Protein AF-M5BIQ8-F1 (afdb_monomer)

Nearest PDB structures (foldseek):
  4k1c-assembly2_B  TM=9.456E-01  e=4.431E-08  Saccharomyces cerevisiae S288C

Organism: Thanatephorus cucumeris (strain AG1-IB / isolate 7/3/14) (NCBI:txid1108050)

InterPro domains:
  IPR004713 Calcium/proton exchanger [PTHR31503] (14-167)
  IPR004837 Sodium/calcium exchanger membrane region [PF01699] (65-158)
  IPR044880 NCX, central ion-binding domain superfamily [G3DSA:1.20.1420.30] (12-167)

Structure (mmCIF, N/CA/C/O backbone):
data_AF-M5BIQ8-F1
#
_entry.id   AF-M5BIQ8-F1
#
loop_
_atom_site.group_PDB
_atom_site.id
_atom_site.type_symbol
_atom_site.label_atom_id
_atom_site.label_alt_id
_atom_site.label_comp_id
_atom_site.label_asym_id
_atom_site.label_entity_id
_atom_site.label_seq_id
_atom_site.pdbx_PDB_ins_code
_atom_site.Cartn_x
_atom_site.Cartn_y
_atom_site.Cartn_z
_atom_site.occupancy
_atom_site.B_iso_or_equiv
_atom_site.auth_seq_id
_atom_site.auth_comp_id
_atom_site.auth_asym_id
_atom_site.auth_atom_id
_atom_site.pdbx_PDB_model_num
ATOM 1 N N . MET A 1 1 ? -43.742 -0.410 20.561 1.00 42.50 1 MET A N 1
ATOM 2 C CA . MET A 1 1 ? -44.157 -1.643 19.863 1.00 42.50 1 MET A CA 1
ATOM 3 C C . MET A 1 1 ? -42.895 -2.160 19.222 1.00 42.50 1 MET A C 1
ATOM 5 O O . MET A 1 1 ? -42.507 -1.718 18.151 1.00 42.50 1 MET A O 1
ATOM 9 N N . ASP A 1 2 ? -42.178 -2.912 20.043 1.00 48.41 2 ASP A N 1
ATOM 10 C CA . ASP A 1 2 ? -40.800 -3.338 19.874 1.00 48.41 2 ASP A CA 1
ATOM 11 C C . ASP A 1 2 ? -40.681 -4.423 18.812 1.00 48.41 2 ASP A C 1
ATOM 13 O O . ASP A 1 2 ? -41.383 -5.430 18.887 1.00 48.41 2 ASP A O 1
ATOM 17 N N . THR A 1 3 ? -39.739 -4.255 17.885 1.00 50.28 3 THR A N 1
ATOM 18 C CA . THR A 1 3 ? -39.056 -5.379 17.233 1.00 50.28 3 THR A CA 1
ATOM 19 C C . THR A 1 3 ? -37.590 -5.023 16.976 1.00 50.28 3 THR A C 1
ATOM 21 O O . THR A 1 3 ? -37.107 -5.153 15.855 1.00 50.28 3 THR A O 1
ATOM 24 N N . ASP A 1 4 ? -36.865 -4.586 18.008 1.00 52.00 4 ASP A N 1
ATOM 25 C CA . ASP A 1 4 ? -35.408 -4.752 18.023 1.00 52.00 4 ASP A CA 1
ATOM 26 C C . ASP A 1 4 ? -35.126 -6.219 18.353 1.00 52.00 4 ASP A C 1
ATOM 28 O O . ASP A 1 4 ? -34.996 -6.630 19.506 1.00 52.00 4 ASP A O 1
ATOM 32 N N . ALA A 1 5 ? -35.124 -7.052 17.311 1.00 52.88 5 ALA A N 1
ATOM 33 C CA . ALA A 1 5 ? -34.609 -8.403 17.423 1.00 52.88 5 ALA A CA 1
ATOM 34 C C . ALA A 1 5 ? -33.086 -8.300 17.636 1.00 52.88 5 ALA A C 1
ATOM 36 O O . ALA A 1 5 ? -32.397 -7.799 16.741 1.00 52.88 5 ALA A O 1
ATOM 37 N N . PRO A 1 6 ? -32.526 -8.822 18.743 1.00 49.88 6 PRO A N 1
ATOM 38 C CA . PRO A 1 6 ? -31.104 -8.677 19.078 1.00 49.88 6 PRO A CA 1
ATOM 39 C C . PRO A 1 6 ? -30.136 -9.325 18.066 1.00 49.88 6 PRO A C 1
ATOM 41 O O . PRO A 1 6 ? -28.931 -9.212 18.220 1.00 49.88 6 PRO A O 1
ATOM 44 N N . GLY A 1 7 ? -30.641 -9.970 17.006 1.00 55.81 7 GLY A N 1
ATOM 45 C CA . GLY A 1 7 ? -29.847 -10.604 15.949 1.00 55.81 7 GLY A CA 1
ATOM 46 C C . GLY A 1 7 ? -29.844 -9.894 14.588 1.00 55.81 7 GLY A C 1
ATOM 47 O O . GLY A 1 7 ? -29.263 -10.435 13.652 1.00 55.81 7 GLY A O 1
ATOM 48 N N . GLY A 1 8 ? -30.504 -8.741 14.420 1.00 59.28 8 GLY A N 1
ATOM 49 C CA . GLY A 1 8 ? -30.545 -8.031 13.128 1.00 59.28 8 GLY A CA 1
ATOM 50 C C . GLY A 1 8 ? -29.209 -7.373 12.762 1.00 59.28 8 GLY A C 1
ATOM 51 O O . GLY A 1 8 ? -28.651 -7.631 11.694 1.00 59.28 8 GLY A O 1
ATOM 52 N N . ASN A 1 9 ? -28.663 -6.586 13.691 1.00 64.25 9 ASN A N 1
ATOM 53 C CA . ASN A 1 9 ? -27.401 -5.866 13.504 1.00 64.25 9 ASN A CA 1
ATOM 54 C C . ASN A 1 9 ? -26.192 -6.817 13.461 1.00 64.25 9 ASN A C 1
ATOM 56 O O . ASN A 1 9 ? -25.315 -6.676 12.612 1.00 64.25 9 ASN A O 1
ATOM 60 N N . GLU A 1 10 ? -26.185 -7.848 14.311 1.00 66.94 10 GLU A N 1
ATOM 61 C CA . GLU A 1 10 ? -25.105 -8.842 14.362 1.00 66.94 10 GLU A CA 1
ATOM 62 C C . GLU A 1 10 ? -25.040 -9.708 13.096 1.00 66.94 10 GLU A C 1
ATOM 64 O O . GLU A 1 10 ? -23.955 -10.018 12.606 1.00 66.94 10 GLU A O 1
ATOM 69 N N . ARG A 1 11 ? -26.189 -10.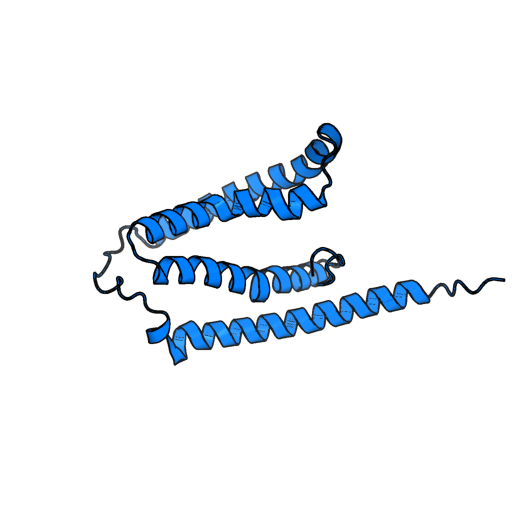087 12.515 1.00 67.62 11 ARG A N 1
ATOM 70 C CA . ARG A 1 11 ? -26.219 -10.833 11.244 1.00 67.62 11 ARG A CA 1
ATOM 71 C C . ARG A 1 11 ? -25.741 -9.988 10.068 1.00 67.62 11 ARG A C 1
ATOM 73 O O . ARG A 1 11 ? -25.049 -10.522 9.206 1.00 67.62 11 ARG A O 1
ATOM 80 N N . SER A 1 12 ? -26.081 -8.699 10.047 1.00 78.38 12 SER A N 1
ATOM 81 C CA . SER A 1 12 ? -25.619 -7.765 9.013 1.00 78.38 12 SER A CA 1
ATOM 82 C C . SER A 1 12 ? -24.100 -7.568 9.077 1.00 78.38 12 SER A C 1
ATOM 84 O O . SER A 1 12 ? -23.412 -7.748 8.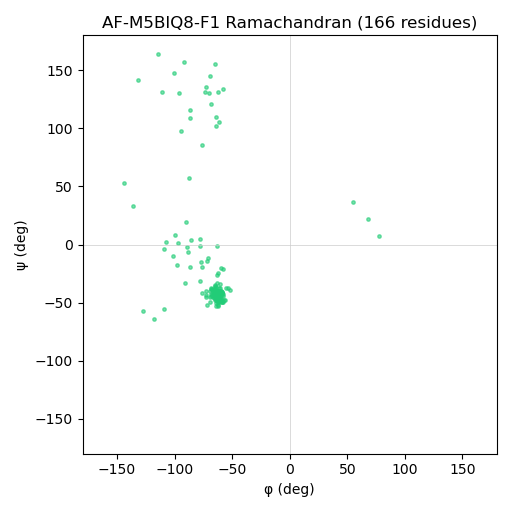074 1.00 78.38 12 SER A O 1
ATOM 86 N N . HIS A 1 13 ? -23.555 -7.327 10.276 1.00 80.06 13 HIS A N 1
ATOM 87 C CA . HIS A 1 13 ? -22.111 -7.176 10.504 1.00 80.06 13 HIS A CA 1
ATOM 88 C C . HIS A 1 13 ? -21.322 -8.440 10.136 1.00 80.06 13 HIS A C 1
ATOM 90 O O . HIS A 1 13 ? -20.344 -8.384 9.392 1.00 80.06 13 HIS A O 1
ATOM 96 N N . ASN A 1 14 ? -21.798 -9.610 10.569 1.00 83.06 14 ASN A N 1
ATOM 97 C CA . ASN A 1 14 ? -21.182 -10.890 10.211 1.00 83.06 14 ASN A CA 1
ATOM 98 C C . ASN A 1 14 ? -21.272 -11.184 8.703 1.00 83.06 14 ASN A C 1
ATOM 100 O O . ASN A 1 14 ? -20.336 -11.740 8.128 1.00 83.06 14 ASN A O 1
ATOM 104 N N . GLY A 1 15 ? -22.369 -10.787 8.051 1.00 86.50 15 GLY A N 1
ATOM 105 C CA . GLY A 1 15 ? -22.520 -10.865 6.598 1.00 86.50 15 GLY A CA 1
ATOM 106 C C . GLY A 1 15 ? -21.517 -9.977 5.856 1.00 86.50 15 GLY A C 1
ATOM 107 O O . GLY A 1 15 ? -20.855 -10.447 4.931 1.00 86.50 15 GLY A O 1
ATOM 108 N N . LEU A 1 16 ? -21.339 -8.730 6.302 1.00 88.50 16 LEU A N 1
ATOM 109 C CA . LEU A 1 16 ? -20.353 -7.791 5.752 1.00 88.50 16 LEU A CA 1
ATOM 110 C C . LEU A 1 16 ? -18.921 -8.311 5.897 1.00 88.50 16 LEU A C 1
ATOM 112 O O . LEU A 1 16 ? -18.141 -8.242 4.944 1.00 88.50 16 LEU A O 1
ATOM 116 N N . LEU A 1 17 ? -18.578 -8.877 7.056 1.00 88.44 17 LEU A N 1
ATOM 117 C CA . LEU A 1 17 ? -17.273 -9.500 7.286 1.00 88.44 17 LEU A CA 1
ATOM 118 C C . LEU A 1 17 ? -17.049 -10.704 6.372 1.00 88.44 17 LEU A C 1
ATOM 120 O O . LEU A 1 17 ? -15.967 -10.846 5.806 1.00 88.44 17 LEU A O 1
ATOM 124 N N . LEU A 1 18 ? -18.060 -11.561 6.200 1.00 90.75 18 LEU A N 1
ATOM 125 C CA . LEU A 1 18 ? -17.970 -12.727 5.323 1.00 90.75 18 LEU A CA 1
ATOM 126 C C . LEU A 1 18 ? -17.731 -12.313 3.866 1.00 90.75 18 LEU A C 1
ATOM 128 O O . LEU A 1 18 ? -16.825 -12.844 3.222 1.00 90.75 18 LEU A O 1
ATOM 132 N N . ILE A 1 19 ? -18.503 -11.343 3.368 1.00 93.12 19 ILE A N 1
ATOM 133 C CA . ILE A 1 19 ? -18.350 -10.811 2.009 1.00 93.12 19 ILE A CA 1
ATOM 134 C C . ILE A 1 19 ? -16.974 -10.157 1.857 1.00 93.12 19 ILE A C 1
ATOM 136 O O . ILE A 1 19 ? -16.261 -10.466 0.909 1.00 93.12 19 ILE A O 1
ATOM 140 N N . SER A 1 20 ? -16.555 -9.326 2.815 1.00 93.88 20 SER A N 1
ATOM 141 C CA . SER A 1 20 ? -15.250 -8.650 2.781 1.00 93.88 20 SER A CA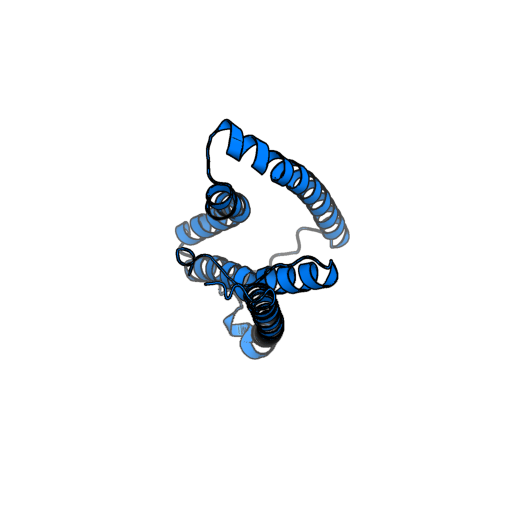 1
ATOM 142 C C . SER A 1 20 ? -14.086 -9.639 2.740 1.00 93.88 20 SER A C 1
ATOM 144 O O . SER A 1 20 ? -13.176 -9.485 1.930 1.00 93.88 20 SER A O 1
ATOM 146 N N . ARG A 1 21 ? -14.122 -10.685 3.574 1.00 94.06 21 ARG A N 1
ATOM 147 C CA . ARG A 1 21 ? -13.092 -11.736 3.608 1.00 94.06 21 ARG A CA 1
ATOM 148 C C . ARG A 1 21 ? -13.078 -12.546 2.311 1.00 94.06 21 ARG A C 1
ATOM 150 O O . ARG A 1 21 ? -12.004 -12.807 1.776 1.00 94.06 21 ARG A O 1
ATOM 157 N N . GLY A 1 22 ? -14.251 -12.902 1.782 1.00 94.31 22 GLY A N 1
ATOM 158 C CA . GLY A 1 22 ? -14.374 -13.594 0.496 1.00 94.31 22 GLY A CA 1
ATOM 159 C C . GLY A 1 22 ? -13.797 -12.773 -0.658 1.00 94.31 22 GLY A C 1
ATOM 160 O O . GLY A 1 22 ? -12.954 -13.266 -1.406 1.00 94.31 22 GLY A O 1
ATOM 161 N N . THR A 1 23 ? -14.181 -11.499 -0.752 1.00 95.00 23 THR A N 1
ATOM 162 C CA . THR A 1 23 ? -13.659 -10.560 -1.752 1.00 95.00 23 THR A CA 1
ATOM 163 C C . THR A 1 23 ? -12.152 -10.363 -1.604 1.00 95.00 23 THR A C 1
ATOM 165 O O . THR A 1 23 ? -11.446 -10.396 -2.607 1.00 95.00 23 THR A O 1
ATOM 168 N N . ALA A 1 24 ? -11.630 -10.240 -0.380 1.00 95.50 24 ALA A N 1
ATOM 169 C CA . ALA A 1 24 ? -10.193 -10.109 -0.145 1.00 95.50 24 ALA A CA 1
ATOM 170 C C . ALA A 1 24 ? -9.399 -11.315 -0.680 1.00 95.50 24 ALA A C 1
ATOM 172 O O . ALA A 1 24 ? -8.383 -11.1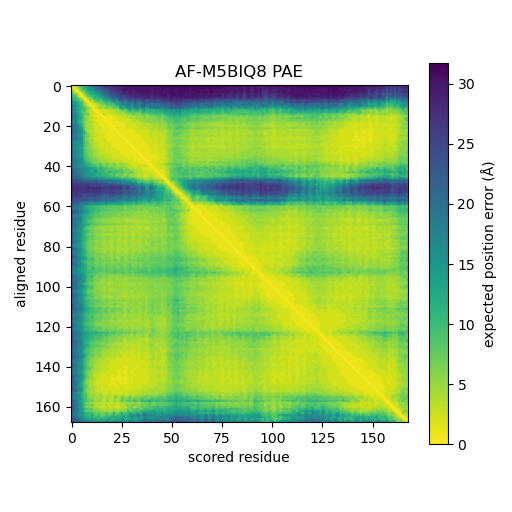33 -1.348 1.00 95.50 24 ALA A O 1
ATOM 173 N N . ILE A 1 25 ? -9.880 -12.545 -0.460 1.00 96.25 25 ILE A N 1
ATOM 174 C CA . ILE A 1 25 ? -9.247 -13.757 -1.007 1.00 96.25 25 ILE A CA 1
ATOM 175 C C . ILE A 1 25 ? -9.243 -13.723 -2.539 1.00 96.25 25 ILE A C 1
ATOM 177 O O . ILE A 1 25 ? -8.214 -13.997 -3.157 1.00 96.25 25 ILE A O 1
ATOM 181 N N . VAL A 1 26 ? -10.373 -13.369 -3.157 1.00 96.88 26 VAL A N 1
ATOM 182 C CA . VAL A 1 26 ? -10.479 -13.273 -4.621 1.00 96.88 26 VAL A CA 1
ATOM 183 C C . VAL A 1 26 ? -9.514 -12.222 -5.171 1.00 96.88 26 VAL A C 1
ATOM 185 O O . VAL A 1 26 ? -8.793 -12.511 -6.123 1.00 96.88 26 VAL A O 1
ATOM 188 N N . LEU A 1 27 ? -9.440 -11.039 -4.554 1.00 96.06 27 LEU A N 1
ATOM 189 C CA . LEU A 1 27 ? -8.527 -9.970 -4.967 1.00 96.06 27 LEU A CA 1
ATOM 190 C C . LEU A 1 27 ? -7.058 -10.400 -4.876 1.00 96.06 27 LEU A C 1
ATOM 192 O O . LEU A 1 27 ? -6.305 -10.164 -5.816 1.00 96.06 27 LEU A O 1
ATOM 196 N N . LEU A 1 28 ? -6.665 -11.115 -3.817 1.00 96.75 28 LEU A N 1
ATOM 197 C CA . LEU A 1 28 ? -5.304 -11.647 -3.692 1.00 96.75 28 LEU A CA 1
ATOM 198 C C . LEU A 1 28 ? -4.987 -12.698 -4.766 1.00 96.75 28 LEU A C 1
ATOM 200 O O . LEU A 1 28 ? -3.890 -12.690 -5.322 1.00 96.75 28 LEU A O 1
ATOM 204 N N . ILE A 1 29 ? -5.935 -13.579 -5.106 1.00 97.50 29 ILE A N 1
ATOM 205 C CA . ILE A 1 29 ? -5.767 -14.548 -6.205 1.00 97.50 29 ILE A CA 1
ATOM 206 C C . ILE A 1 29 ? -5.598 -13.822 -7.544 1.00 97.50 29 ILE A C 1
ATOM 208 O O . ILE A 1 29 ? -4.731 -14.184 -8.346 1.00 97.50 29 ILE A O 1
ATOM 212 N N . VAL A 1 30 ? -6.405 -12.786 -7.784 1.00 96.69 30 VAL A N 1
ATOM 213 C CA . VAL A 1 30 ? -6.292 -11.942 -8.978 1.00 96.69 30 VAL A CA 1
ATOM 214 C C . VAL A 1 30 ? -4.937 -11.240 -9.007 1.00 96.69 30 VAL A C 1
ATOM 216 O O . VAL A 1 30 ? -4.293 -11.247 -10.049 1.00 96.69 30 VAL A O 1
ATOM 219 N N . TYR A 1 31 ? -4.451 -10.721 -7.878 1.00 96.31 31 TYR A N 1
ATOM 220 C CA . TYR A 1 31 ? -3.139 -10.082 -7.797 1.00 96.31 31 TYR A CA 1
ATOM 221 C C . TYR A 1 31 ? -1.988 -11.058 -8.069 1.00 96.31 31 TYR A C 1
ATOM 223 O O . TYR A 1 31 ? -1.079 -10.739 -8.825 1.00 96.31 31 TYR A O 1
ATOM 231 N N . VAL A 1 32 ? -2.035 -12.283 -7.536 1.00 96.12 32 VAL A N 1
ATOM 232 C CA . VAL A 1 32 ? -1.032 -13.319 -7.850 1.00 96.12 32 VAL A CA 1
ATOM 233 C C . VAL A 1 32 ? -1.072 -13.693 -9.335 1.00 96.12 32 VAL A C 1
ATOM 235 O O . VAL A 1 32 ? -0.025 -13.852 -9.963 1.00 96.12 32 VAL A O 1
ATOM 238 N N . SER A 1 33 ? -2.268 -13.790 -9.917 1.00 95.56 33 SER A N 1
ATOM 239 C CA . SER A 1 33 ? -2.438 -14.032 -11.356 1.00 95.56 33 SER A CA 1
ATOM 240 C C . SER A 1 33 ? -1.898 -12.864 -12.189 1.00 95.56 33 SER A C 1
ATOM 242 O O . SER A 1 33 ? -1.252 -13.087 -13.210 1.00 95.56 33 SER A O 1
ATOM 244 N N . TYR A 1 34 ? -2.102 -11.630 -11.724 1.00 93.44 34 TYR A N 1
ATOM 245 C CA . TYR A 1 34 ? -1.539 -10.415 -12.306 1.00 93.44 34 TYR A CA 1
ATOM 246 C C . TYR A 1 34 ? -0.006 -10.404 -12.225 1.00 93.44 34 TYR A C 1
ATOM 248 O O . TYR A 1 34 ? 0.641 -10.159 -13.236 1.00 93.44 34 TYR A O 1
ATOM 256 N N . LEU A 1 35 ? 0.596 -10.772 -11.089 1.00 93.62 35 LEU A N 1
ATOM 257 C CA . LEU A 1 35 ? 2.052 -10.905 -10.969 1.00 93.62 35 LEU A CA 1
ATOM 258 C C . LEU A 1 35 ? 2.606 -11.984 -11.903 1.00 93.62 35 LEU A C 1
ATOM 260 O O . LEU A 1 35 ? 3.639 -11.781 -12.531 1.00 93.62 35 LEU A O 1
ATOM 264 N N . PHE A 1 36 ? 1.921 -13.122 -12.042 1.00 95.00 36 PHE A N 1
ATOM 265 C CA . PHE A 1 36 ? 2.305 -14.141 -13.021 1.00 95.00 36 PHE A CA 1
ATOM 266 C C . PHE A 1 36 ? 2.220 -13.605 -14.456 1.00 95.00 36 PHE A C 1
ATOM 268 O O . PHE A 1 36 ? 3.095 -13.878 -15.284 1.00 95.00 36 PHE A O 1
ATOM 275 N N . PHE A 1 37 ? 1.182 -12.820 -14.745 1.00 92.88 37 PHE A N 1
ATOM 276 C CA . PHE A 1 37 ? 1.012 -12.188 -16.040 1.00 92.88 37 PHE A CA 1
ATOM 277 C C . PHE A 1 37 ? 2.168 -11.223 -16.341 1.00 92.88 37 PHE A C 1
ATOM 279 O O . PHE A 1 37 ? 2.828 -11.378 -17.371 1.00 92.88 37 PHE A O 1
ATOM 286 N N . GLN A 1 38 ? 2.441 -10.318 -15.398 1.00 90.81 38 GLN A N 1
ATOM 287 C CA . GLN A 1 38 ? 3.445 -9.259 -15.461 1.00 90.81 38 GLN A CA 1
ATOM 288 C C . GLN A 1 38 ? 4.877 -9.799 -15.502 1.00 90.81 38 GLN A C 1
ATOM 290 O O . GLN A 1 38 ? 5.670 -9.350 -16.314 1.00 90.81 38 GLN A O 1
ATOM 295 N N . LEU A 1 39 ? 5.221 -10.770 -14.653 1.00 90.00 39 LEU A N 1
ATOM 296 C CA . LEU A 1 39 ? 6.602 -11.246 -14.507 1.00 90.00 39 LEU A CA 1
ATOM 297 C C . LEU A 1 39 ? 6.984 -12.344 -15.501 1.00 90.00 39 LEU A C 1
ATOM 299 O O . LEU A 1 39 ? 8.169 -12.616 -15.677 1.00 90.00 39 LEU A O 1
ATOM 303 N N . LYS A 1 40 ? 6.004 -13.036 -16.099 1.00 91.88 40 LYS A N 1
ATOM 304 C CA . LYS A 1 40 ? 6.282 -14.207 -16.941 1.00 91.88 40 LYS A CA 1
ATOM 305 C C . LYS A 1 40 ? 5.645 -14.141 -18.316 1.00 91.88 40 LYS A C 1
ATOM 307 O O . LYS A 1 40 ? 6.344 -14.310 -19.304 1.00 91.88 40 LYS A O 1
ATOM 312 N N . THR A 1 41 ? 4.325 -13.988 -18.399 1.00 92.94 41 THR A N 1
ATOM 313 C CA . THR A 1 41 ? 3.643 -14.158 -19.698 1.00 92.94 41 THR A CA 1
ATOM 314 C C . THR A 1 41 ? 3.790 -12.954 -20.620 1.00 92.94 41 THR A C 1
ATOM 316 O O . THR A 1 41 ? 3.804 -13.130 -21.830 1.00 92.94 41 THR A O 1
ATOM 319 N N . HIS A 1 42 ? 3.884 -11.755 -20.047 1.00 90.06 42 HIS A N 1
ATOM 320 C CA . HIS A 1 42 ? 3.905 -10.489 -20.771 1.00 90.06 42 HIS A CA 1
ATOM 321 C C . HIS A 1 42 ? 4.986 -9.557 -20.211 1.00 90.06 42 HIS A C 1
ATOM 323 O O . HIS A 1 42 ? 4.800 -8.346 -20.206 1.00 90.06 42 HIS A O 1
ATOM 329 N N . ALA A 1 43 ? 6.106 -10.111 -19.734 1.00 85.62 43 ALA A N 1
ATOM 330 C CA . ALA A 1 43 ? 7.208 -9.333 -19.161 1.00 85.62 43 ALA A CA 1
ATOM 331 C C . ALA A 1 43 ? 7.704 -8.229 -20.108 1.00 85.62 43 ALA A C 1
ATOM 333 O O . ALA A 1 43 ? 7.937 -7.111 -19.664 1.00 85.62 43 ALA A O 1
ATOM 334 N N . ASP A 1 44 ? 7.732 -8.503 -21.414 1.00 82.56 44 ASP A N 1
ATOM 335 C CA . ASP A 1 44 ? 8.139 -7.533 -22.437 1.00 82.56 44 ASP A CA 1
ATOM 336 C C . ASP A 1 44 ? 7.216 -6.303 -22.519 1.00 82.56 44 ASP A C 1
ATOM 338 O O . ASP A 1 44 ? 7.661 -5.235 -22.919 1.00 82.56 44 ASP A O 1
ATOM 342 N N . LEU A 1 45 ? 5.939 -6.416 -22.122 1.00 81.50 45 LEU A N 1
ATOM 343 C CA . LEU A 1 45 ? 5.021 -5.266 -22.067 1.00 81.50 45 LEU A CA 1
ATOM 344 C C . LEU A 1 45 ? 5.279 -4.353 -20.862 1.00 81.50 45 LEU A C 1
ATOM 346 O O . LEU A 1 45 ? 4.798 -3.223 -20.846 1.00 81.50 45 LEU A O 1
ATOM 350 N N . PHE A 1 46 ? 5.972 -4.858 -19.840 1.00 77.75 46 PHE A N 1
ATOM 351 C CA . PHE A 1 46 ? 6.271 -4.133 -18.604 1.00 77.75 46 PHE A CA 1
ATOM 352 C C . PHE A 1 46 ? 7.750 -3.758 -18.474 1.00 77.75 46 PHE A C 1
ATOM 354 O O . PHE A 1 46 ? 8.103 -3.079 -17.512 1.00 77.75 46 PHE A O 1
ATOM 361 N N . ALA A 1 47 ? 8.600 -4.181 -19.412 1.00 73.19 47 ALA A N 1
ATOM 362 C CA . ALA A 1 47 ? 9.983 -3.735 -19.501 1.00 73.19 47 ALA A CA 1
ATOM 363 C C . ALA A 1 47 ? 10.017 -2.267 -19.953 1.00 73.19 47 ALA A C 1
ATOM 365 O O . ALA A 1 47 ? 9.360 -1.896 -20.929 1.00 73.19 47 ALA A O 1
ATOM 366 N N . SER A 1 48 ? 10.759 -1.415 -19.242 1.00 65.81 48 SER A N 1
ATOM 367 C CA . SER A 1 48 ? 10.846 -0.001 -19.610 1.00 65.81 48 SER A CA 1
ATOM 368 C C . SER A 1 48 ? 11.707 0.161 -20.875 1.00 65.81 48 SER A C 1
ATOM 370 O O . SER A 1 48 ? 12.803 -0.395 -20.921 1.00 65.81 48 SER A O 1
ATOM 372 N N . PRO A 1 49 ? 11.308 0.980 -21.868 1.00 57.03 49 PRO A N 1
ATOM 373 C CA . PRO A 1 49 ? 12.118 1.215 -23.072 1.00 57.03 49 PRO A CA 1
ATOM 374 C C . PRO A 1 49 ? 13.508 1.816 -22.784 1.00 57.03 49 PRO A C 1
ATOM 376 O O . PRO A 1 49 ? 14.402 1.741 -23.617 1.00 57.03 49 PRO A O 1
ATOM 379 N N . ASP A 1 50 ? 13.687 2.427 -21.608 1.00 56.06 50 ASP A N 1
ATOM 380 C CA . ASP A 1 50 ? 14.944 3.026 -21.146 1.00 56.06 50 ASP A CA 1
ATOM 381 C C . ASP A 1 50 ? 15.865 2.046 -20.382 1.00 56.06 50 ASP A C 1
ATOM 383 O O . ASP A 1 50 ? 16.950 2.446 -19.968 1.00 56.06 50 ASP A O 1
ATOM 387 N N . GLU A 1 51 ? 15.463 0.785 -20.168 1.00 54.41 51 GLU A N 1
ATOM 388 C CA . GLU A 1 51 ? 16.278 -0.244 -19.484 1.00 54.41 51 GLU A CA 1
ATOM 389 C C . GLU A 1 51 ? 17.373 -0.861 -20.383 1.00 54.41 51 GLU A C 1
ATOM 391 O O . GLU A 1 51 ? 18.073 -1.784 -19.969 1.00 54.41 51 GLU A O 1
ATOM 396 N N . GLU A 1 52 ? 17.559 -0.364 -21.613 1.00 47.28 52 GLU A N 1
ATOM 397 C CA . GLU A 1 52 ? 18.581 -0.875 -22.542 1.00 47.28 52 GLU A CA 1
ATOM 398 C C . GLU A 1 52 ? 20.027 -0.516 -22.146 1.00 47.28 52 GLU A C 1
ATOM 400 O O . GLU A 1 52 ? 20.966 -1.138 -22.651 1.00 47.28 52 GLU A O 1
ATOM 405 N N . GLU A 1 53 ? 20.243 0.431 -21.225 1.00 50.16 53 GLU A N 1
ATOM 406 C CA . GLU A 1 53 ? 21.560 0.611 -20.609 1.00 50.16 53 GLU A CA 1
ATOM 407 C C . GLU A 1 53 ? 21.691 -0.322 -19.394 1.00 50.16 53 GLU A C 1
ATOM 409 O O . GLU A 1 53 ? 20.960 -0.151 -18.418 1.00 50.16 53 GLU A 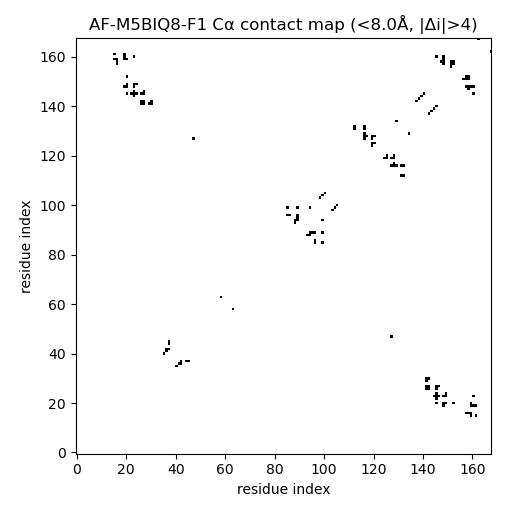O 1
ATOM 414 N N . PRO A 1 54 ? 22.612 -1.306 -19.408 1.00 48.50 54 PRO A N 1
ATOM 415 C CA . PRO A 1 54 ? 22.826 -2.167 -18.256 1.00 48.50 54 PRO A CA 1
ATOM 416 C C . PRO A 1 54 ? 23.333 -1.322 -17.084 1.00 48.50 54 PRO A C 1
ATOM 418 O O . PRO A 1 54 ? 24.507 -0.953 -17.030 1.00 48.50 54 PRO A O 1
ATOM 421 N N . GLU A 1 55 ? 22.449 -1.014 -16.135 1.00 60.00 55 GLU A N 1
ATOM 422 C CA . GLU A 1 55 ? 22.842 -0.424 -14.862 1.00 60.00 55 GLU A CA 1
ATOM 423 C C . GLU A 1 55 ? 23.710 -1.440 -14.112 1.00 60.00 55 GLU A C 1
ATOM 425 O O . GLU A 1 55 ? 23.239 -2.489 -13.661 1.00 60.00 55 GLU A O 1
ATOM 430 N N . GLU A 1 56 ? 25.009 -1.156 -13.990 1.00 69.06 56 GLU A N 1
ATOM 431 C CA . GLU A 1 56 ? 25.869 -1.975 -13.145 1.00 69.06 56 GLU A CA 1
ATOM 432 C C . GLU A 1 56 ? 25.373 -1.891 -11.693 1.00 69.06 56 GLU A C 1
ATOM 434 O O . GLU A 1 56 ? 25.150 -0.788 -11.179 1.00 69.06 56 GLU A O 1
ATOM 439 N N . PRO A 1 57 ? 25.207 -3.031 -10.996 1.00 71.62 57 PRO A N 1
ATOM 440 C CA . PRO A 1 57 ? 24.728 -3.030 -9.625 1.00 71.62 57 PRO A CA 1
ATOM 441 C C . PRO A 1 57 ? 25.711 -2.261 -8.737 1.00 71.62 57 PRO A C 1
ATOM 443 O O . PRO A 1 57 ? 26.785 -2.748 -8.387 1.00 71.62 57 PRO A O 1
ATOM 446 N N . SER A 1 58 ? 25.318 -1.049 -8.343 1.00 75.44 58 SER A N 1
ATOM 447 C CA . SER A 1 58 ? 26.145 -0.146 -7.533 1.00 75.44 58 SER A CA 1
ATOM 448 C C . SER A 1 58 ? 26.302 -0.607 -6.079 1.00 75.44 58 SER A C 1
ATOM 450 O O . SER A 1 58 ? 27.152 -0.089 -5.352 1.00 75.44 58 SER A O 1
ATOM 452 N N . MET A 1 59 ? 25.513 -1.599 -5.644 1.00 84.19 59 MET A N 1
ATOM 453 C CA . MET A 1 59 ? 25.546 -2.133 -4.286 1.00 84.19 59 MET A CA 1
ATOM 454 C C . MET A 1 59 ? 25.594 -3.664 -4.239 1.00 84.19 59 MET A C 1
ATOM 456 O O . MET A 1 59 ? 24.918 -4.365 -4.988 1.00 84.19 59 MET A O 1
ATOM 460 N N . SER A 1 60 ? 26.367 -4.193 -3.285 1.00 92.31 60 SER A N 1
ATOM 461 C CA . SER A 1 60 ? 26.378 -5.625 -2.970 1.00 92.31 60 SER A CA 1
ATOM 462 C C . SER A 1 60 ? 25.066 -6.053 -2.310 1.00 92.31 60 SER A C 1
ATOM 464 O O . SER A 1 60 ? 24.522 -5.326 -1.477 1.00 92.31 60 SER A O 1
ATOM 466 N N . VAL A 1 61 ? 24.617 -7.280 -2.595 1.00 92.56 61 VAL A N 1
ATOM 467 C CA . VAL A 1 61 ? 23.405 -7.898 -2.023 1.00 92.56 61 VAL A CA 1
ATOM 468 C C . VAL A 1 61 ? 23.386 -7.826 -0.493 1.00 92.56 61 VAL A C 1
ATOM 470 O O . VAL A 1 61 ? 22.348 -7.549 0.099 1.00 92.56 61 VAL A O 1
ATOM 473 N N . ILE A 1 62 ? 24.538 -8.017 0.160 1.00 94.19 62 ILE A N 1
ATOM 474 C CA . ILE A 1 62 ? 24.638 -7.955 1.627 1.00 94.19 62 ILE A CA 1
ATOM 475 C C . ILE A 1 62 ? 24.404 -6.524 2.120 1.00 94.19 62 ILE A C 1
ATOM 477 O O . ILE A 1 62 ? 23.664 -6.316 3.077 1.00 94.19 62 ILE A O 1
ATOM 481 N N . SER A 1 63 ? 25.000 -5.532 1.453 1.00 93.50 63 SER A N 1
ATOM 482 C CA . SER A 1 63 ? 24.784 -4.123 1.791 1.00 93.50 63 SER A CA 1
ATOM 483 C C . SER A 1 63 ? 23.325 -3.722 1.567 1.00 93.50 63 SER A C 1
ATOM 485 O O . SER A 1 63 ? 22.743 -3.066 2.429 1.00 93.50 63 SER A O 1
ATOM 487 N N . GLY A 1 64 ? 22.716 -4.186 0.471 1.00 94.12 64 GLY A N 1
ATOM 488 C CA . GLY A 1 64 ? 21.293 -3.994 0.188 1.00 94.12 64 GLY A CA 1
ATOM 489 C C . GLY A 1 64 ? 20.398 -4.588 1.270 1.00 94.12 64 GLY A C 1
ATOM 490 O O . GLY A 1 64 ? 19.529 -3.896 1.790 1.00 94.12 64 GLY A O 1
ATOM 491 N N . ALA A 1 65 ? 20.657 -5.830 1.684 1.00 94.50 65 ALA A N 1
ATOM 492 C CA . ALA A 1 65 ? 19.897 -6.488 2.744 1.00 94.50 65 ALA A CA 1
ATOM 493 C C . ALA A 1 65 ? 20.014 -5.757 4.092 1.00 94.50 65 ALA A C 1
ATOM 495 O O . ALA A 1 65 ? 19.013 -5.582 4.787 1.00 94.50 65 ALA A O 1
ATOM 496 N N . VAL A 1 66 ? 21.217 -5.292 4.452 1.00 96.06 66 VAL A N 1
ATOM 497 C CA . VAL A 1 66 ? 21.442 -4.523 5.686 1.00 96.06 66 VAL A CA 1
ATOM 498 C C . VAL A 1 66 ? 20.662 -3.208 5.662 1.00 96.06 66 VAL A C 1
ATOM 500 O O . VAL A 1 66 ? 19.976 -2.897 6.634 1.00 96.06 66 VAL A O 1
ATOM 503 N N . TRP A 1 67 ? 20.719 -2.458 4.558 1.00 95.62 67 TRP A N 1
ATOM 504 C CA . TRP A 1 67 ? 19.971 -1.207 4.422 1.00 95.62 67 TRP A CA 1
ATOM 505 C C . TRP A 1 67 ? 18.461 -1.421 4.410 1.00 95.62 67 TRP A C 1
ATOM 507 O O . TRP A 1 67 ? 17.747 -0.690 5.093 1.00 95.62 67 TRP A O 1
ATOM 517 N N . LEU A 1 68 ? 17.978 -2.444 3.703 1.00 95.12 68 LEU A N 1
ATOM 518 C CA . LEU A 1 68 ? 16.560 -2.786 3.660 1.00 95.12 68 LEU A CA 1
ATOM 519 C C . LEU A 1 68 ? 16.020 -3.075 5.065 1.00 95.12 68 LEU A C 1
ATOM 521 O O . LEU A 1 68 ? 15.013 -2.496 5.471 1.00 95.12 68 LEU A O 1
ATOM 525 N N . LEU A 1 69 ? 16.712 -3.924 5.830 1.00 96.75 69 LEU A N 1
ATOM 526 C CA . LEU A 1 69 ? 16.324 -4.240 7.206 1.00 96.75 69 LEU A CA 1
ATOM 527 C C . LEU A 1 69 ? 16.426 -3.011 8.115 1.00 96.75 69 LEU A C 1
ATOM 529 O O . LEU A 1 69 ? 15.502 -2.745 8.882 1.00 96.75 69 LEU A O 1
ATOM 533 N N . GLY A 1 70 ? 17.512 -2.242 8.007 1.00 97.56 70 GLY A N 1
ATOM 534 C CA . GLY A 1 70 ? 17.723 -1.033 8.802 1.00 97.56 70 GLY A CA 1
ATOM 535 C C . GLY A 1 70 ? 16.619 0.005 8.598 1.00 97.56 70 GLY A C 1
ATOM 536 O O . GLY A 1 70 ? 16.026 0.469 9.571 1.00 97.56 70 GLY A O 1
ATOM 537 N N . ILE A 1 71 ? 16.290 0.320 7.342 1.00 96.12 71 ILE A N 1
ATOM 538 C CA . ILE A 1 71 ? 15.217 1.264 7.002 1.00 96.12 71 ILE A CA 1
ATOM 539 C C . ILE A 1 71 ? 13.866 0.711 7.454 1.00 96.12 71 ILE A C 1
ATOM 541 O O . ILE A 1 71 ? 13.097 1.447 8.057 1.00 96.12 71 ILE A O 1
ATOM 545 N N . THR A 1 72 ? 13.598 -0.584 7.263 1.00 96.50 72 THR A N 1
ATOM 546 C CA . THR A 1 72 ? 12.341 -1.206 7.713 1.00 96.50 72 THR A CA 1
ATOM 547 C C . THR A 1 72 ? 12.134 -1.051 9.223 1.00 96.50 72 THR A C 1
ATOM 549 O O . THR A 1 72 ? 11.037 -0.709 9.661 1.00 96.50 72 THR A O 1
ATOM 552 N N . VAL A 1 73 ? 13.182 -1.248 10.031 1.00 97.44 73 VAL A N 1
ATOM 553 C CA . VAL A 1 73 ? 13.112 -1.068 11.491 1.00 97.44 73 VAL A CA 1
ATOM 554 C C . VAL A 1 73 ? 12.844 0.391 11.858 1.00 97.44 73 VAL A C 1
ATOM 556 O O . VAL A 1 73 ? 11.971 0.663 12.683 1.00 97.44 73 VAL A O 1
ATOM 559 N N . VAL A 1 74 ? 13.554 1.332 11.230 1.00 97.12 74 VAL A N 1
ATOM 560 C CA . VAL A 1 74 ? 13.350 2.770 11.468 1.00 97.12 74 VAL A CA 1
ATOM 561 C C . VAL A 1 74 ? 11.931 3.183 11.079 1.00 97.12 74 VAL A C 1
ATOM 563 O O . VAL A 1 74 ? 11.234 3.795 11.885 1.00 97.12 74 VAL A O 1
ATOM 566 N N . THR A 1 75 ? 11.464 2.784 9.895 1.00 94.88 75 THR A N 1
ATOM 567 C CA . THR A 1 75 ? 10.101 3.044 9.422 1.00 94.88 75 THR A CA 1
ATOM 568 C C . THR A 1 75 ? 9.060 2.444 10.360 1.00 94.88 75 THR A C 1
ATOM 570 O O . THR A 1 75 ? 8.082 3.116 10.666 1.00 94.88 75 THR A O 1
ATOM 573 N N . SER A 1 76 ? 9.271 1.227 10.874 1.00 95.88 76 SER A N 1
ATOM 574 C CA . SER A 1 76 ? 8.362 0.612 11.848 1.00 95.88 76 SER A CA 1
ATOM 575 C C . SER A 1 76 ? 8.266 1.423 13.142 1.00 95.88 76 SER A C 1
ATOM 577 O O . SER A 1 76 ? 7.168 1.593 13.664 1.00 95.88 76 SER A O 1
ATOM 579 N N . PHE A 1 77 ? 9.389 1.933 13.657 1.00 97.00 77 PHE A N 1
ATOM 580 C CA . PHE A 1 77 ? 9.391 2.780 14.852 1.00 97.00 77 PHE A CA 1
ATOM 581 C C . PHE A 1 77 ? 8.684 4.116 14.597 1.00 97.00 77 PHE A C 1
ATOM 583 O O . PHE A 1 77 ? 7.847 4.546 15.388 1.00 97.00 77 PHE A O 1
ATOM 590 N N . THR A 1 78 ? 8.974 4.768 13.469 1.00 94.75 78 THR A N 1
ATOM 591 C CA . THR A 1 78 ? 8.313 6.025 13.099 1.00 94.75 78 THR A CA 1
ATOM 592 C C . THR A 1 78 ? 6.817 5.832 12.853 1.00 94.75 78 THR A C 1
ATOM 594 O O . THR A 1 78 ? 6.037 6.701 13.231 1.00 94.75 78 THR A O 1
ATOM 597 N N . ALA A 1 79 ? 6.400 4.702 12.275 1.00 94.31 79 ALA A N 1
ATOM 598 C CA . ALA A 1 79 ? 4.992 4.379 12.066 1.00 94.31 79 ALA A CA 1
ATOM 599 C C . ALA A 1 79 ? 4.230 4.234 13.393 1.00 94.31 79 ALA A C 1
ATOM 601 O O . ALA A 1 79 ? 3.118 4.741 13.500 1.00 94.31 79 ALA A O 1
ATOM 602 N N . ASP A 1 80 ? 4.831 3.614 14.412 1.00 93.94 80 ASP A N 1
ATOM 603 C CA . ASP A 1 80 ? 4.217 3.486 15.741 1.00 93.94 80 ASP A CA 1
ATOM 604 C C . ASP A 1 80 ? 4.000 4.860 16.401 1.00 93.94 80 ASP A C 1
ATOM 606 O O . ASP A 1 80 ? 2.890 5.202 16.815 1.00 93.94 80 ASP A O 1
ATOM 610 N N . VAL A 1 81 ? 5.034 5.713 16.382 1.00 94.44 81 VAL A N 1
ATOM 611 C CA . VAL A 1 81 ? 4.948 7.100 16.876 1.00 94.44 81 VAL A CA 1
ATOM 612 C C . VAL A 1 81 ? 3.907 7.912 16.096 1.00 94.44 81 VAL A C 1
ATOM 614 O O . VAL A 1 81 ? 3.138 8.677 16.684 1.00 94.44 81 VAL A O 1
ATOM 617 N N . LEU A 1 82 ? 3.858 7.742 14.772 1.00 94.50 82 LEU A N 1
ATOM 618 C CA . LEU A 1 82 ? 2.902 8.423 13.903 1.00 94.50 82 LEU A CA 1
ATOM 619 C C . LEU A 1 82 ? 1.465 8.027 14.245 1.00 94.50 82 LEU A C 1
ATOM 621 O O . LEU A 1 82 ? 0.636 8.912 14.428 1.00 94.50 82 LEU A O 1
ATOM 625 N N . VAL A 1 83 ? 1.180 6.727 14.378 1.00 92.88 83 VAL A N 1
ATOM 626 C CA . VAL A 1 83 ? -0.153 6.220 14.737 1.00 92.88 83 VAL A CA 1
ATOM 627 C C . VAL A 1 83 ? -0.584 6.733 16.110 1.00 92.88 83 VAL A C 1
ATOM 629 O O . VAL A 1 83 ? -1.718 7.191 16.248 1.00 92.88 83 VAL A O 1
ATOM 632 N N . GLY A 1 84 ? 0.321 6.750 17.096 1.00 92.75 84 GLY A N 1
ATOM 633 C CA . GLY A 1 84 ? 0.047 7.332 18.416 1.00 92.75 84 GLY A CA 1
ATOM 634 C C . GLY A 1 84 ? -0.301 8.825 18.364 1.00 92.75 84 GLY A C 1
ATOM 635 O O . GLY A 1 84 ? -1.169 9.291 19.097 1.00 92.75 84 GLY A O 1
ATOM 636 N N . SER A 1 85 ? 0.305 9.567 17.434 1.00 93.19 85 SER A N 1
ATOM 637 C CA . SER A 1 85 ? 0.084 11.010 17.272 1.00 93.19 85 SER A CA 1
ATOM 638 C C . SER A 1 85 ? -1.241 11.361 16.579 1.00 93.19 85 SER A C 1
ATOM 640 O O . SER A 1 85 ? -1.659 12.522 16.625 1.00 93.19 85 SER A O 1
ATOM 642 N N . ILE A 1 86 ? -1.911 10.402 15.923 1.00 93.69 86 ILE A N 1
ATOM 643 C CA . ILE A 1 86 ? -3.173 10.652 15.203 1.00 93.69 86 ILE A CA 1
ATOM 644 C C . ILE A 1 86 ? -4.265 11.114 16.171 1.00 93.69 86 ILE A C 1
ATOM 646 O O . ILE A 1 86 ? -4.963 12.080 15.867 1.00 93.69 86 ILE A O 1
ATOM 650 N N . GLU A 1 87 ? -4.400 10.454 17.325 1.00 91.94 87 GLU A N 1
ATOM 651 C CA . GLU A 1 87 ? -5.428 10.775 18.323 1.00 91.94 87 GLU A CA 1
ATOM 652 C C . GLU A 1 87 ? -5.237 12.195 18.866 1.00 91.94 87 GLU A C 1
ATOM 654 O O . GLU A 1 87 ? -6.132 13.033 18.766 1.00 91.94 87 GLU A O 1
ATOM 659 N N . GLU A 1 88 ? -4.023 12.495 19.337 1.00 92.19 88 GLU A N 1
ATOM 660 C CA . GLU A 1 88 ? -3.666 13.806 19.883 1.00 92.19 88 GLU A CA 1
ATOM 661 C C . GLU A 1 88 ? -3.844 14.927 18.851 1.00 92.19 88 GLU A C 1
ATOM 663 O O . GLU A 1 88 ? -4.328 16.014 19.172 1.00 92.19 88 GLU A O 1
ATOM 668 N N . THR A 1 89 ? -3.476 14.672 17.591 1.00 92.75 89 THR A N 1
ATOM 669 C CA . THR A 1 89 ? -3.626 15.647 16.502 1.00 92.75 89 THR A CA 1
ATOM 670 C C . THR A 1 89 ? -5.097 15.887 16.175 1.00 92.75 89 THR A C 1
ATOM 672 O O . THR A 1 89 ? -5.500 17.039 15.991 1.00 92.75 89 THR A O 1
ATOM 675 N N . ALA A 1 90 ? -5.902 14.821 16.124 1.00 94.44 90 ALA A N 1
ATOM 676 C CA . ALA A 1 90 ? -7.331 14.909 15.853 1.00 94.44 90 ALA A CA 1
ATOM 677 C C . ALA A 1 90 ? -8.054 15.740 16.921 1.00 94.44 90 ALA A C 1
ATOM 679 O O . ALA A 1 90 ? -8.819 16.639 16.576 1.00 94.44 90 ALA A O 1
ATOM 680 N N . GLU A 1 91 ? -7.763 15.500 18.202 1.00 93.50 91 GLU A N 1
ATOM 681 C CA . GLU A 1 91 ? -8.358 16.246 19.315 1.00 93.50 91 GLU A CA 1
ATOM 682 C C . GLU A 1 91 ? -7.870 17.698 19.365 1.00 93.50 91 GLU A C 1
ATOM 684 O O . GLU A 1 91 ? -8.672 18.631 19.417 1.00 93.50 91 GLU A O 1
ATOM 689 N N . LYS A 1 92 ? -6.552 17.920 19.296 1.00 95.12 92 LYS A N 1
ATOM 690 C CA . LYS A 1 92 ? -5.957 19.257 19.437 1.00 95.12 92 LYS A CA 1
ATOM 691 C C . LYS A 1 92 ? -6.386 20.209 18.325 1.00 95.12 92 LYS A C 1
ATOM 693 O O . LYS A 1 92 ? -6.715 21.365 18.593 1.00 95.12 92 LYS A O 1
ATOM 698 N N . TYR A 1 93 ? -6.372 19.742 17.078 1.00 93.12 93 TYR A N 1
ATOM 699 C CA . TYR A 1 93 ? -6.697 20.563 15.909 1.00 93.12 93 TYR A CA 1
ATOM 700 C C . TYR A 1 93 ? -8.150 20.408 15.447 1.00 93.12 93 TYR A C 1
ATOM 702 O O . TYR A 1 93 ? -8.539 21.063 14.483 1.00 93.12 93 TYR A O 1
ATOM 710 N N . HIS A 1 94 ? -8.956 19.594 16.141 1.00 93.50 94 HIS A N 1
ATOM 711 C CA . HIS A 1 94 ? -10.354 19.310 15.796 1.00 93.50 94 HIS A CA 1
ATOM 712 C C . HIS A 1 94 ? -10.511 18.800 14.352 1.00 93.50 94 HIS A C 1
ATOM 714 O O . HIS A 1 94 ? -11.472 19.128 13.654 1.00 93.50 94 HIS A O 1
ATOM 720 N N . ILE A 1 95 ? -9.543 18.004 13.890 1.00 93.19 95 ILE A N 1
ATOM 721 C CA . ILE A 1 95 ? -9.532 17.422 12.546 1.00 93.19 95 ILE A CA 1
ATOM 722 C C . ILE A 1 95 ? -10.109 16.004 12.635 1.00 93.19 95 ILE A C 1
ATOM 724 O O . ILE A 1 95 ? -9.652 15.216 13.464 1.00 93.19 95 ILE A O 1
ATOM 728 N N . PRO A 1 96 ? -11.076 15.625 11.781 1.00 91.38 96 PRO A N 1
ATOM 729 C CA . PRO A 1 96 ? -11.604 14.266 11.766 1.00 91.38 96 PRO A CA 1
ATOM 730 C C . PRO A 1 96 ? -10.501 13.228 11.519 1.00 91.38 96 PRO A C 1
ATOM 732 O O . PRO A 1 96 ? -9.726 13.358 10.571 1.00 91.38 96 PRO A O 1
ATOM 735 N N . LYS A 1 97 ? -10.473 12.146 12.308 1.00 90.12 97 LYS A N 1
ATOM 736 C CA . LYS A 1 97 ? -9.499 11.046 12.137 1.00 90.12 97 LYS A CA 1
ATOM 737 C C . LYS A 1 97 ? -9.522 10.462 10.723 1.00 90.12 97 LYS A C 1
ATOM 739 O O . LYS A 1 97 ? -8.468 10.169 10.170 1.00 90.12 97 LYS A O 1
ATOM 744 N N . GLY A 1 98 ? -10.713 10.370 10.124 1.00 88.88 98 GLY A N 1
ATOM 745 C CA . GLY A 1 98 ? -10.883 9.954 8.731 1.00 88.88 98 GLY A CA 1
ATOM 746 C C . GLY A 1 98 ? -10.149 10.867 7.746 1.00 88.88 98 GLY A C 1
ATOM 747 O O . GLY A 1 98 ? -9.490 10.371 6.848 1.00 88.88 98 GLY A O 1
ATOM 748 N N . PHE A 1 99 ? -10.147 12.188 7.955 1.00 90.69 99 PHE A N 1
ATOM 749 C CA . PHE A 1 99 ? -9.395 13.118 7.103 1.00 90.69 99 PHE A CA 1
ATOM 750 C C . PHE A 1 99 ? -7.879 12.914 7.233 1.00 90.69 99 PHE A C 1
ATOM 752 O O . PHE A 1 99 ? -7.161 12.917 6.234 1.00 90.69 99 PHE A O 1
ATOM 759 N N . ILE A 1 100 ? -7.385 12.695 8.456 1.00 92.56 100 ILE A N 1
ATOM 760 C CA . ILE A 1 100 ? -5.966 12.398 8.688 1.00 92.56 100 ILE A CA 1
ATOM 761 C C . ILE A 1 100 ? -5.585 11.090 7.981 1.00 92.56 100 ILE A C 1
ATOM 763 O O . ILE A 1 100 ? -4.601 11.055 7.246 1.00 92.56 100 ILE A O 1
ATOM 767 N N . GLY A 1 101 ? -6.390 10.039 8.160 1.00 90.19 101 GLY A N 1
ATOM 768 C CA . GLY A 1 101 ? -6.141 8.718 7.588 1.00 90.19 101 GLY A CA 1
ATOM 769 C C . GLY A 1 101 ? -6.280 8.644 6.066 1.00 90.19 101 GLY A C 1
ATOM 770 O O . GLY A 1 101 ? -5.490 7.959 5.428 1.00 90.19 101 GLY A O 1
ATOM 771 N N . LEU A 1 102 ? -7.251 9.354 5.488 1.00 89.56 102 LEU A N 1
ATOM 772 C CA . LEU A 1 102 ? -7.584 9.281 4.063 1.00 89.56 102 LEU A CA 1
ATOM 773 C C . LEU A 1 102 ? -6.814 10.298 3.210 1.00 89.56 102 LEU A C 1
ATOM 775 O O . LEU A 1 102 ? -6.500 10.010 2.061 1.00 89.56 102 LEU A O 1
ATOM 779 N N . ILE A 1 103 ? -6.505 11.483 3.749 1.00 91.12 103 ILE A N 1
ATOM 780 C CA . ILE A 1 103 ? -5.873 12.570 2.984 1.00 91.12 103 ILE A CA 1
ATOM 781 C C . ILE A 1 103 ? -4.421 12.777 3.408 1.00 91.12 103 ILE A C 1
ATOM 783 O O . ILE A 1 103 ? -3.524 12.728 2.569 1.00 91.12 103 ILE A O 1
ATOM 787 N N . LEU A 1 104 ? -4.167 13.013 4.700 1.00 91.62 104 LEU A N 1
ATOM 788 C CA . LEU A 1 104 ? -2.829 13.404 5.157 1.00 91.62 104 LEU A CA 1
ATOM 789 C C . LEU A 1 104 ? -1.829 12.245 5.111 1.00 91.62 104 LEU A C 1
ATOM 791 O O . LEU A 1 104 ? -0.711 12.433 4.632 1.00 91.62 104 LEU A O 1
ATOM 795 N N . LEU A 1 105 ? -2.216 11.056 5.587 1.00 92.12 105 LEU A N 1
ATOM 796 C CA . LEU A 1 105 ? -1.314 9.903 5.616 1.00 92.12 105 LEU A CA 1
ATOM 797 C C . LEU A 1 105 ? -0.888 9.452 4.210 1.00 92.12 105 LEU A C 1
ATOM 799 O O . LEU A 1 105 ? 0.321 9.367 3.997 1.00 92.12 105 LEU A O 1
ATOM 803 N N . PRO A 1 106 ? -1.790 9.228 3.230 1.00 91.00 106 PRO A N 1
ATOM 804 C CA . PRO A 1 106 ? -1.377 8.798 1.894 1.00 91.00 106 PRO A CA 1
ATOM 805 C C . PRO A 1 106 ? -0.551 9.860 1.169 1.00 91.00 106 PRO A C 1
ATOM 807 O O . PRO A 1 106 ? 0.402 9.521 0.473 1.00 91.00 106 PRO A O 1
ATOM 810 N N . LEU A 1 107 ? -0.861 11.147 1.378 1.00 92.12 107 LEU A N 1
ATOM 811 C CA . LEU A 1 107 ? -0.101 12.252 0.793 1.00 92.12 107 LEU A CA 1
ATOM 812 C C . LEU A 1 107 ? 1.371 12.214 1.216 1.00 92.12 107 LEU A C 1
ATOM 814 O O . LEU A 1 107 ? 2.253 12.357 0.374 1.00 92.12 107 LEU A O 1
ATOM 818 N N . VAL A 1 108 ? 1.639 12.039 2.514 1.00 91.06 108 VAL A N 1
ATOM 819 C CA . VAL A 1 108 ? 3.011 12.002 3.039 1.00 91.06 108 VAL A CA 1
ATOM 820 C C . VAL A 1 108 ? 3.679 10.661 2.737 1.00 91.06 108 VAL A C 1
ATOM 822 O O . VAL A 1 108 ? 4.838 10.647 2.327 1.00 91.06 108 VAL A O 1
ATOM 825 N N . ALA A 1 109 ? 2.957 9.546 2.890 1.00 89.88 109 ALA A N 1
ATOM 826 C CA . ALA A 1 109 ? 3.486 8.204 2.651 1.00 89.88 109 ALA A CA 1
ATOM 827 C C . ALA A 1 109 ? 3.933 8.002 1.195 1.00 89.88 109 ALA A C 1
ATOM 829 O O . ALA A 1 109 ? 4.979 7.403 0.957 1.00 89.88 109 ALA A O 1
ATOM 830 N N . ASN A 1 110 ? 3.201 8.580 0.238 1.00 91.31 110 ASN A N 1
ATOM 831 C CA . ASN A 1 110 ? 3.487 8.444 -1.191 1.00 91.31 110 ASN A CA 1
ATOM 832 C C . ASN A 1 110 ? 4.230 9.664 -1.766 1.00 91.31 110 ASN A C 1
ATOM 834 O O . ASN A 1 110 ? 4.427 9.763 -2.978 1.00 91.31 110 ASN A O 1
ATOM 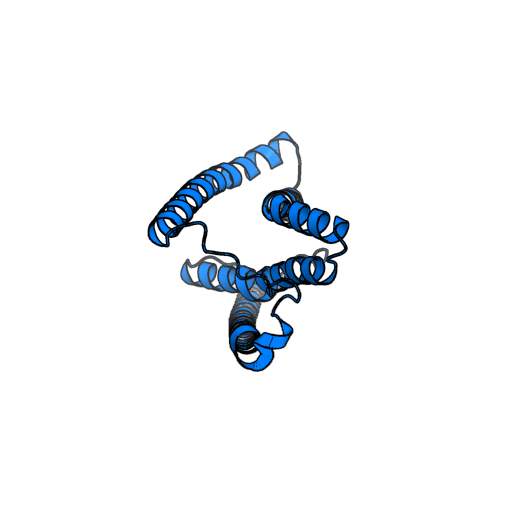838 N N . ALA A 1 111 ? 4.674 10.606 -0.923 1.00 92.62 111 ALA A N 1
ATOM 839 C CA . ALA A 1 111 ? 5.307 11.846 -1.376 1.00 92.62 111 ALA A CA 1
ATOM 840 C C . ALA A 1 111 ? 6.566 11.589 -2.222 1.00 92.62 111 ALA A C 1
ATOM 842 O O . ALA A 1 111 ? 6.776 12.248 -3.239 1.00 92.62 111 ALA A O 1
ATOM 843 N N . ALA A 1 112 ? 7.391 10.613 -1.832 1.00 89.94 112 ALA A N 1
ATOM 844 C CA . ALA A 1 112 ? 8.606 10.258 -2.567 1.00 89.94 112 ALA A CA 1
ATOM 845 C C . ALA A 1 112 ? 8.299 9.703 -3.972 1.00 89.94 112 ALA A C 1
ATOM 847 O O . ALA A 1 112 ? 8.973 10.060 -4.944 1.00 89.94 112 ALA A O 1
ATOM 848 N N . GLU A 1 113 ? 7.251 8.884 -4.094 1.00 88.44 113 GLU A N 1
ATOM 849 C CA . GLU A 1 113 ? 6.766 8.368 -5.379 1.00 88.44 113 GLU A CA 1
ATOM 850 C C . GLU A 1 113 ? 6.221 9.501 -6.248 1.00 88.44 113 GLU A C 1
ATOM 852 O O . GLU A 1 113 ? 6.557 9.588 -7.427 1.00 88.44 113 GLU A O 1
ATOM 857 N N . HIS A 1 114 ? 5.448 10.422 -5.663 1.00 91.19 114 HIS A N 1
ATOM 858 C CA . HIS A 1 114 ? 4.914 11.584 -6.374 1.00 91.19 114 HIS A CA 1
ATOM 859 C C . HIS A 1 114 ? 6.036 12.479 -6.909 1.00 91.19 114 HIS A C 1
ATOM 861 O O . HIS A 1 114 ? 6.000 12.889 -8.068 1.00 91.19 114 HIS A O 1
ATOM 867 N N . VAL A 1 115 ? 7.062 12.751 -6.098 1.00 93.69 115 VAL A N 1
ATOM 868 C CA . VAL A 1 115 ? 8.227 13.544 -6.516 1.00 93.69 115 VAL A CA 1
ATOM 869 C C . VAL A 1 115 ? 8.970 12.855 -7.660 1.00 93.69 115 VAL A C 1
ATOM 871 O O . VAL A 1 115 ? 9.278 13.502 -8.661 1.00 93.69 115 VAL A O 1
ATOM 874 N N . THR A 1 116 ? 9.213 11.547 -7.548 1.00 89.44 116 THR A N 1
ATOM 875 C CA . THR A 1 116 ? 9.877 10.763 -8.601 1.00 89.44 116 THR A CA 1
ATOM 876 C C . THR A 1 116 ? 9.056 10.752 -9.892 1.00 89.44 116 THR A C 1
ATOM 878 O O . THR A 1 116 ? 9.592 11.019 -10.966 1.00 89.44 116 THR A O 1
ATOM 881 N N . SER A 1 117 ? 7.745 10.530 -9.788 1.00 90.25 117 SER A N 1
ATOM 882 C CA . SER A 1 117 ? 6.808 10.507 -10.915 1.00 90.25 117 SER A CA 1
ATOM 883 C C . SER A 1 117 ? 6.766 11.853 -11.652 1.00 90.25 117 SER A C 1
ATOM 885 O O . SER A 1 117 ? 6.889 11.889 -12.880 1.00 90.25 117 SER A O 1
ATOM 887 N N . VAL A 1 118 ? 6.709 12.974 -10.919 1.00 92.69 118 VAL A N 1
ATOM 888 C CA . VAL A 1 118 ? 6.770 14.331 -11.493 1.00 92.69 118 VAL A CA 1
ATOM 889 C C . VAL A 1 118 ? 8.125 14.596 -12.145 1.00 92.69 118 VAL A C 1
ATOM 891 O O . VAL A 1 118 ? 8.180 15.121 -13.255 1.00 92.69 118 VAL A O 1
ATOM 894 N N . TRP A 1 119 ? 9.226 14.213 -11.498 1.00 90.38 119 TRP A N 1
ATOM 895 C CA . TRP A 1 119 ? 10.565 14.391 -12.060 1.00 90.38 119 TRP A CA 1
ATOM 896 C C . TRP A 1 119 ? 10.757 13.605 -13.366 1.00 90.38 119 TRP A C 1
ATOM 898 O O . TRP A 1 119 ? 11.329 14.129 -14.322 1.00 90.38 119 TRP A O 1
ATOM 908 N N . MET A 1 120 ? 10.236 12.378 -13.445 1.00 87.12 120 MET A N 1
ATOM 909 C CA . MET A 1 120 ? 10.244 11.571 -14.671 1.00 87.12 120 MET A CA 1
ATOM 910 C C . MET A 1 120 ? 9.347 12.172 -15.760 1.00 87.12 120 MET A C 1
ATOM 912 O O . MET A 1 120 ? 9.761 12.245 -16.920 1.00 87.12 120 MET A O 1
ATOM 916 N N . ALA A 1 121 ? 8.184 12.713 -15.390 1.00 90.81 121 ALA A N 1
ATOM 917 C CA . ALA A 1 121 ? 7.299 13.408 -16.321 1.00 90.81 121 ALA A CA 1
ATOM 918 C C . ALA A 1 121 ? 7.969 14.660 -16.912 1.00 90.81 121 ALA A C 1
ATOM 920 O O . ALA A 1 121 ? 7.886 14.900 -18.116 1.00 90.81 121 ALA A O 1
ATOM 921 N N . MET A 1 122 ? 8.710 15.421 -16.097 1.00 92.81 122 MET A N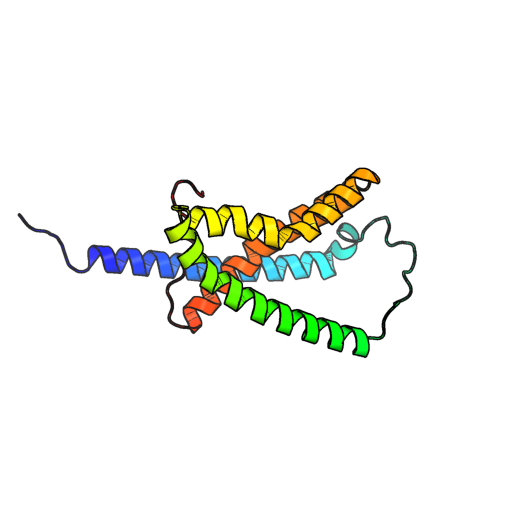 1
ATOM 922 C CA . MET A 1 122 ? 9.487 16.582 -16.555 1.00 92.81 122 MET A CA 1
ATOM 923 C C . MET A 1 122 ? 10.591 16.209 -17.553 1.00 92.81 122 MET A C 1
ATOM 925 O O . MET A 1 122 ? 10.994 17.043 -18.360 1.00 92.81 122 MET A O 1
ATOM 929 N N . LYS A 1 123 ? 11.067 14.960 -17.526 1.00 89.56 123 LYS A N 1
ATOM 930 C CA . LYS A 1 123 ? 12.028 14.414 -18.494 1.00 89.56 123 LYS A CA 1
ATOM 931 C C . LYS A 1 123 ? 11.375 13.861 -19.765 1.00 89.56 123 LYS A C 1
ATOM 933 O O . LYS A 1 123 ? 12.074 13.291 -20.595 1.00 89.56 123 LYS A O 1
ATOM 938 N N . GLY A 1 124 ? 10.057 13.998 -19.916 1.00 88.31 124 GLY A N 1
ATOM 939 C CA . GLY A 1 124 ? 9.309 13.446 -21.047 1.00 88.31 124 GLY A CA 1
ATOM 940 C C . GLY A 1 124 ? 9.047 11.939 -20.955 1.00 88.31 124 GLY A C 1
ATOM 941 O O . GLY A 1 124 ? 8.509 11.371 -21.900 1.00 88.31 124 GLY A O 1
ATOM 942 N N . LYS A 1 125 ? 9.370 11.288 -19.828 1.00 86.25 125 LYS A N 1
ATOM 943 C CA . LYS A 1 125 ? 9.193 9.840 -19.618 1.00 86.25 125 LYS A CA 1
ATOM 944 C C . LYS A 1 125 ? 7.792 9.509 -19.089 1.00 86.25 125 LYS A C 1
ATOM 946 O O . LYS A 1 125 ? 7.642 8.938 -18.011 1.00 86.25 125 LYS A O 1
ATOM 951 N N . LEU A 1 126 ? 6.753 9.904 -19.830 1.00 86.88 126 LEU A N 1
ATOM 952 C CA . LEU A 1 126 ? 5.358 9.762 -19.383 1.00 86.88 126 LEU A CA 1
ATOM 953 C C . LEU A 1 126 ? 4.922 8.304 -19.182 1.00 86.88 126 LEU A C 1
ATOM 955 O O . LEU A 1 126 ? 4.139 8.038 -18.276 1.00 86.88 126 LEU A O 1
ATOM 959 N N . GLU A 1 127 ? 5.436 7.361 -19.972 1.00 85.75 127 GLU A N 1
ATOM 960 C CA . GLU A 1 127 ? 5.119 5.933 -19.812 1.00 85.75 127 GLU A CA 1
ATOM 961 C C . GLU A 1 127 ? 5.604 5.394 -18.458 1.00 85.75 127 GLU A C 1
ATOM 963 O O . GLU A 1 127 ? 4.847 4.728 -17.752 1.00 85.75 127 GLU A O 1
ATOM 968 N N . LEU A 1 128 ? 6.814 5.778 -18.035 1.00 82.44 128 LEU A N 1
ATOM 969 C CA . LEU A 1 128 ? 7.378 5.411 -16.734 1.00 82.44 128 LEU A CA 1
ATOM 970 C C . LEU A 1 128 ? 6.606 6.063 -15.573 1.00 82.44 128 LEU A C 1
ATOM 972 O O . LEU A 1 128 ? 6.298 5.406 -14.582 1.00 82.44 128 LEU A O 1
ATOM 976 N N . THR A 1 129 ? 6.225 7.336 -15.719 1.00 88.81 129 THR A N 1
ATOM 977 C CA . THR A 1 129 ? 5.347 8.049 -14.774 1.00 88.81 129 THR A CA 1
ATOM 978 C C . THR A 1 129 ? 4.012 7.318 -14.592 1.00 88.81 129 THR A C 1
ATOM 980 O O . THR A 1 129 ? 3.588 7.090 -13.458 1.00 88.81 129 THR A O 1
ATOM 983 N N . ILE A 1 130 ? 3.358 6.917 -15.689 1.00 89.38 130 ILE A N 1
ATOM 984 C CA . ILE A 1 130 ? 2.096 6.163 -15.646 1.00 89.38 130 ILE A CA 1
ATOM 985 C C . ILE A 1 130 ? 2.315 4.797 -14.990 1.00 89.38 130 ILE A C 1
ATOM 987 O O . ILE A 1 130 ? 1.513 4.408 -14.142 1.00 89.38 130 ILE A O 1
ATOM 991 N N . GLY A 1 131 ? 3.404 4.101 -15.326 1.00 87.19 131 GLY A N 1
ATOM 992 C CA . GLY A 1 131 ? 3.767 2.817 -14.727 1.00 87.19 131 GLY A CA 1
ATOM 993 C C . GLY A 1 131 ? 3.891 2.890 -13.204 1.00 87.19 131 GLY A C 1
ATOM 994 O O . GLY A 1 131 ? 3.273 2.090 -12.503 1.00 87.19 131 GLY A O 1
ATOM 995 N N . ILE A 1 132 ? 4.604 3.894 -12.683 1.00 86.88 132 ILE A N 1
ATOM 996 C CA . ILE A 1 132 ? 4.757 4.118 -11.235 1.00 86.88 132 ILE A CA 1
ATOM 997 C C . ILE A 1 132 ? 3.400 4.405 -10.581 1.00 86.88 132 ILE A C 1
ATOM 999 O O . ILE A 1 132 ? 3.040 3.771 -9.588 1.00 86.88 132 ILE A O 1
ATOM 1003 N N . SER A 1 133 ? 2.614 5.328 -11.144 1.00 89.38 133 SER A N 1
ATOM 1004 C CA . SER A 1 133 ? 1.342 5.750 -10.546 1.00 89.38 133 SER A CA 1
ATOM 1005 C C . SER A 1 133 ? 0.262 4.660 -10.582 1.00 89.38 133 SER A C 1
ATOM 1007 O O . SER A 1 133 ? -0.421 4.419 -9.581 1.00 89.38 133 SER A O 1
ATOM 1009 N N . VAL A 1 134 ? 0.099 3.980 -11.718 1.00 90.56 134 VAL A N 1
ATOM 1010 C CA . VAL A 1 134 ? -0.895 2.907 -11.876 1.00 90.56 134 VAL A CA 1
ATOM 1011 C C . VAL A 1 134 ? -0.454 1.654 -11.124 1.00 90.56 134 VAL A C 1
ATOM 1013 O O . VAL A 1 134 ? -1.281 1.030 -10.461 1.00 90.56 134 VAL A O 1
ATOM 1016 N N . GLY A 1 135 ? 0.838 1.314 -11.158 1.00 90.00 135 GLY A N 1
ATOM 1017 C CA . GLY A 1 135 ? 1.394 0.173 -10.431 1.00 90.00 135 GLY A CA 1
ATOM 1018 C C . GLY A 1 135 ? 1.159 0.272 -8.923 1.00 90.00 135 GLY A C 1
ATOM 1019 O O . GLY A 1 135 ? 0.603 -0.655 -8.334 1.00 90.00 135 GLY A O 1
ATOM 1020 N N . SER A 1 136 ? 1.481 1.425 -8.322 1.00 91.00 136 SER A N 1
ATOM 1021 C CA . SER A 1 136 ? 1.229 1.702 -6.897 1.00 91.00 136 SER A CA 1
ATOM 1022 C C . SER A 1 136 ? -0.270 1.597 -6.556 1.00 91.00 136 SER A C 1
ATOM 1024 O O . SER A 1 136 ? -0.656 0.931 -5.593 1.00 91.00 136 SER A O 1
ATOM 1026 N N . SER A 1 137 ? -1.152 2.119 -7.419 1.00 92.06 137 SER A N 1
ATOM 1027 C CA . SER A 1 137 ? -2.613 2.023 -7.239 1.00 92.06 137 SER A CA 1
ATOM 1028 C C . SER A 1 137 ? -3.131 0.576 -7.273 1.00 92.06 137 SER A C 1
ATOM 1030 O O . SER A 1 137 ? -3.914 0.178 -6.408 1.00 92.06 137 SER A O 1
ATOM 1032 N N . ILE A 1 138 ? -2.675 -0.234 -8.238 1.00 93.62 138 ILE A N 1
ATOM 1033 C CA . ILE A 1 138 ? -3.026 -1.662 -8.334 1.00 93.62 138 ILE A CA 1
ATOM 1034 C C . ILE A 1 138 ? -2.529 -2.411 -7.095 1.00 93.62 138 ILE A C 1
ATOM 1036 O O . ILE A 1 138 ? -3.264 -3.225 -6.534 1.00 93.62 138 ILE A O 1
ATOM 1040 N N . GLN A 1 139 ? -1.308 -2.125 -6.639 1.00 93.75 139 GLN A N 1
ATOM 1041 C CA . GLN A 1 139 ? -0.726 -2.761 -5.463 1.00 93.75 139 GLN A CA 1
ATOM 1042 C C . GLN A 1 139 ? -1.521 -2.439 -4.191 1.00 93.75 139 GLN A C 1
ATOM 1044 O O . GLN A 1 139 ? -1.831 -3.345 -3.417 1.00 93.75 139 GLN A O 1
ATOM 1049 N N . ILE A 1 140 ? -1.917 -1.183 -3.974 1.00 92.81 140 ILE A N 1
ATOM 1050 C CA . ILE A 1 140 ? -2.737 -0.828 -2.810 1.00 92.81 140 ILE A CA 1
ATOM 1051 C C . ILE A 1 140 ? -4.108 -1.521 -2.870 1.00 92.81 140 ILE A C 1
ATOM 1053 O O . ILE A 1 140 ? -4.518 -2.152 -1.892 1.00 92.81 140 ILE A O 1
ATOM 1057 N N . ALA A 1 141 ? -4.789 -1.460 -4.019 1.00 93.12 141 ALA A N 1
ATOM 1058 C CA . ALA A 1 141 ? -6.161 -1.942 -4.169 1.00 93.12 141 ALA A CA 1
ATOM 1059 C C . ALA A 1 141 ? -6.290 -3.475 -4.176 1.00 93.12 141 ALA A C 1
ATOM 1061 O O . ALA A 1 141 ? -7.188 -4.025 -3.540 1.00 93.12 141 ALA A O 1
ATOM 1062 N N . ALA A 1 142 ? -5.410 -4.176 -4.896 1.00 93.75 142 ALA A N 1
ATOM 1063 C CA . ALA A 1 142 ? -5.515 -5.621 -5.109 1.00 93.75 142 ALA A CA 1
ATOM 1064 C C . ALA A 1 142 ? -4.641 -6.447 -4.151 1.00 93.75 142 ALA A C 1
ATOM 1066 O O . ALA A 1 142 ? -4.888 -7.642 -3.986 1.00 93.75 142 ALA A O 1
ATOM 1067 N N . PHE A 1 143 ? -3.648 -5.828 -3.502 1.00 96.25 143 PHE A N 1
ATOM 1068 C CA . PHE A 1 143 ? -2.750 -6.516 -2.577 1.00 96.25 143 PHE A CA 1
ATOM 1069 C C . PHE A 1 143 ? -2.832 -5.977 -1.153 1.00 96.25 143 PHE A C 1
ATOM 1071 O O . PHE A 1 143 ? -3.257 -6.715 -0.267 1.00 96.25 143 PHE A O 1
ATOM 1078 N N . VAL A 1 144 ? -2.467 -4.715 -0.910 1.00 94.56 144 VAL A N 1
ATOM 1079 C CA . VAL A 1 144 ? -2.301 -4.198 0.461 1.00 94.56 144 VAL A CA 1
ATOM 1080 C C . VAL A 1 144 ? -3.617 -4.204 1.236 1.00 94.56 144 VAL A C 1
ATOM 1082 O O . VAL A 1 144 ? -3.679 -4.793 2.314 1.00 94.56 144 VAL A O 1
ATOM 1085 N N . VAL A 1 145 ? -4.685 -3.611 0.696 1.00 94.06 145 VAL A N 1
ATOM 1086 C CA . VAL A 1 145 ? -5.986 -3.540 1.383 1.00 94.06 145 VAL A CA 1
ATOM 1087 C C . VAL A 1 145 ? -6.581 -4.941 1.637 1.00 94.06 145 VAL A C 1
ATOM 1089 O O . VAL A 1 145 ? -6.915 -5.243 2.787 1.00 94.06 145 VAL A O 1
ATOM 1092 N N . PRO A 1 146 ? -6.651 -5.852 0.645 1.00 95.12 146 PRO A N 1
ATOM 1093 C CA . PRO A 1 146 ? -7.082 -7.233 0.869 1.00 95.12 146 PRO A CA 1
ATOM 1094 C C . PRO A 1 146 ? -6.218 -7.990 1.880 1.00 95.12 146 PRO A C 1
ATOM 1096 O O . PRO A 1 146 ? -6.747 -8.710 2.728 1.00 95.12 146 PRO A O 1
ATOM 1099 N N . LEU A 1 147 ? -4.895 -7.815 1.836 1.00 96.44 147 LEU A N 1
ATOM 1100 C CA . LEU A 1 147 ? -3.983 -8.451 2.781 1.00 96.44 147 LEU A CA 1
ATOM 1101 C C . LEU A 1 147 ? -4.245 -7.973 4.213 1.00 96.44 147 LEU A C 1
ATOM 1103 O O . LEU A 1 147 ? -4.273 -8.798 5.125 1.00 96.44 147 LEU A O 1
ATOM 1107 N N . LEU A 1 148 ? -4.500 -6.676 4.415 1.00 94.88 148 LEU A N 1
ATOM 1108 C CA . LEU A 1 148 ? -4.855 -6.128 5.727 1.00 94.88 148 LEU A CA 1
ATOM 1109 C C . LEU A 1 148 ? -6.148 -6.743 6.275 1.00 94.88 148 LEU A C 1
ATOM 1111 O O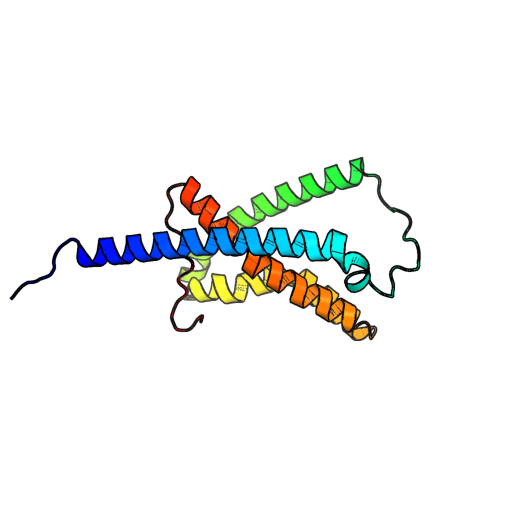 . LEU A 1 148 ? -6.216 -7.034 7.469 1.00 94.88 148 LEU A O 1
ATOM 1115 N N . VAL A 1 149 ? -7.147 -7.015 5.427 1.00 95.31 149 VAL A N 1
ATOM 1116 C CA . VAL A 1 149 ? -8.381 -7.713 5.839 1.00 95.31 149 VAL A CA 1
ATOM 1117 C C . VAL A 1 149 ? -8.078 -9.129 6.331 1.00 95.31 149 VAL A C 1
ATOM 1119 O O . VAL A 1 149 ? -8.598 -9.545 7.368 1.00 95.31 149 VAL A O 1
ATOM 1122 N N . ILE A 1 150 ? -7.201 -9.863 5.641 1.00 95.38 150 ILE A N 1
ATOM 1123 C CA . ILE A 1 150 ? -6.797 -11.217 6.049 1.00 95.38 150 ILE A CA 1
ATOM 1124 C C . ILE A 1 150 ? -5.968 -11.197 7.336 1.00 95.38 150 ILE A C 1
ATOM 1126 O O . ILE A 1 150 ? -6.227 -11.990 8.239 1.00 95.38 150 ILE A O 1
ATOM 1130 N N . VAL A 1 151 ? -5.007 -10.279 7.462 1.00 95.19 151 VAL A N 1
ATOM 1131 C CA . VAL A 1 151 ? -4.204 -10.128 8.687 1.00 95.19 151 VAL A CA 1
ATOM 1132 C C . VAL A 1 151 ? -5.103 -9.776 9.871 1.00 95.19 151 VAL A C 1
ATOM 1134 O O . VAL A 1 151 ? -5.001 -10.405 10.922 1.00 95.19 151 VAL A O 1
ATOM 1137 N N . SER A 1 152 ? -6.038 -8.841 9.690 1.00 93.56 152 SER A N 1
ATOM 1138 C CA . SER A 1 152 ? -7.026 -8.480 10.710 1.00 93.56 152 SER A CA 1
ATOM 1139 C C . SER A 1 152 ? -7.865 -9.690 11.133 1.00 93.56 152 SER A C 1
ATOM 1141 O O . SER A 1 152 ? -8.009 -9.957 12.327 1.00 93.56 152 SER A O 1
ATOM 1143 N N . TRP A 1 153 ? -8.315 -10.498 10.163 1.00 93.38 153 TRP A N 1
ATOM 1144 C CA . TRP A 1 153 ? -9.058 -11.728 10.430 1.00 93.38 153 TRP A CA 1
ATOM 1145 C C . TRP A 1 153 ? -8.250 -12.736 11.263 1.00 93.38 153 TRP A C 1
ATOM 1147 O O . TRP A 1 153 ? -8.783 -13.282 12.229 1.00 93.38 153 TRP A O 1
ATOM 1157 N N . ILE A 1 154 ? -6.963 -12.935 10.957 1.00 94.50 154 ILE A N 1
ATOM 1158 C CA . ILE A 1 154 ? -6.065 -13.809 11.736 1.00 94.50 154 ILE A CA 1
ATOM 1159 C C . ILE A 1 154 ? -5.867 -13.274 13.163 1.00 94.50 154 ILE A C 1
ATOM 1161 O O . ILE A 1 154 ? -5.805 -14.050 14.113 1.00 94.50 154 ILE A O 1
ATOM 1165 N N . MET A 1 155 ? -5.805 -11.951 13.329 1.00 93.31 155 MET A N 1
ATOM 1166 C CA . MET A 1 155 ? -5.666 -11.288 14.630 1.00 93.31 155 MET A CA 1
ATOM 1167 C C . MET A 1 155 ? -6.973 -11.226 15.438 1.00 93.31 155 MET A C 1
ATOM 1169 O O . MET A 1 155 ? -6.970 -10.689 16.546 1.00 93.31 155 MET A O 1
ATOM 1173 N N . GLY A 1 156 ? -8.089 -11.734 14.902 1.00 90.06 156 GLY A N 1
ATOM 1174 C CA . GLY A 1 156 ? -9.404 -11.648 15.541 1.00 90.06 156 GLY A CA 1
ATOM 1175 C C . GLY A 1 156 ? -9.965 -10.224 15.606 1.00 90.06 156 GLY A C 1
ATOM 1176 O O . GLY A 1 156 ? -10.804 -9.939 16.457 1.00 90.06 156 GLY A O 1
ATOM 1177 N N . LYS A 1 157 ? -9.487 -9.324 14.738 1.00 88.88 157 LYS A N 1
ATOM 1178 C CA . LYS A 1 157 ? -10.009 -7.966 14.578 1.00 88.88 157 LYS A CA 1
ATOM 1179 C C . LYS A 1 157 ? -10.921 -7.902 13.353 1.00 88.88 157 LYS A C 1
ATOM 1181 O O . LYS A 1 157 ? -10.714 -8.580 12.345 1.00 88.88 157 LYS A O 1
ATOM 1186 N N . ASP A 1 158 ? -11.934 -7.053 13.438 1.00 87.69 158 ASP A N 1
ATOM 1187 C CA . ASP A 1 158 ? -12.903 -6.868 12.366 1.00 87.69 158 ASP A CA 1
ATOM 1188 C C . ASP A 1 158 ? -12.478 -5.688 11.488 1.00 87.69 158 ASP A C 1
ATOM 1190 O O . ASP A 1 158 ? -12.719 -4.530 11.817 1.00 87.69 158 ASP A O 1
ATOM 1194 N N . LEU A 1 159 ? -11.823 -5.994 10.364 1.00 88.50 159 LEU A N 1
ATOM 1195 C CA . LEU A 1 159 ? -11.612 -5.050 9.265 1.00 88.50 159 LEU A CA 1
ATOM 1196 C C . LEU A 1 159 ? -12.445 -5.515 8.071 1.00 88.50 159 LEU A C 1
ATOM 1198 O O . LEU A 1 159 ? -12.409 -6.692 7.706 1.00 88.50 159 LEU A O 1
ATOM 1202 N N . THR A 1 160 ? -13.201 -4.599 7.476 1.00 90.25 160 THR A N 1
ATOM 1203 C CA . THR A 1 160 ? -14.063 -4.869 6.320 1.00 90.25 160 THR A CA 1
ATOM 1204 C C . THR A 1 160 ? -13.565 -4.100 5.098 1.00 90.25 160 THR A C 1
ATOM 1206 O O . THR A 1 160 ? -12.774 -3.171 5.223 1.00 90.25 160 THR A O 1
ATOM 1209 N N . LEU A 1 161 ? -14.041 -4.491 3.915 1.00 86.12 161 LEU A N 1
ATOM 1210 C CA . LEU A 1 161 ? -13.905 -3.714 2.676 1.00 86.12 161 LEU A CA 1
ATOM 1211 C C . LEU A 1 161 ? -15.094 -2.757 2.487 1.00 86.12 161 LEU A C 1
ATOM 1213 O O . LEU A 1 161 ? -15.400 -2.355 1.368 1.00 86.12 161 LEU A O 1
ATOM 1217 N N . TYR A 1 162 ? -15.818 -2.464 3.568 1.00 85.19 162 TYR A N 1
ATOM 1218 C CA . TYR A 1 162 ? -16.914 -1.514 3.557 1.00 85.19 162 TYR A CA 1
ATOM 1219 C C . TYR A 1 162 ? -16.341 -0.122 3.805 1.00 85.19 162 TYR A C 1
ATOM 1221 O O . TYR A 1 162 ? -15.884 0.179 4.908 1.00 85.19 162 TYR A O 1
ATOM 1229 N N . PHE A 1 163 ? -16.351 0.699 2.764 1.00 79.81 163 PHE A N 1
ATOM 1230 C CA . PHE A 1 163 ? -15.984 2.108 2.835 1.00 79.81 163 PHE A CA 1
ATOM 1231 C C . PHE A 1 163 ? -17.237 2.946 3.095 1.00 79.81 163 PHE A C 1
ATOM 1233 O O . PHE A 1 163 ? -18.356 2.494 2.835 1.00 79.81 163 PHE A O 1
ATOM 1240 N N . ALA A 1 164 ? -17.076 4.147 3.644 1.00 72.12 164 ALA A N 1
ATOM 1241 C CA . ALA A 1 164 ? -18.222 5.029 3.837 1.00 72.12 164 ALA A CA 1
ATOM 1242 C C . ALA A 1 164 ? -18.813 5.459 2.480 1.00 72.12 164 ALA A C 1
ATOM 1244 O O . ALA A 1 164 ? -18.100 5.514 1.486 1.00 72.12 164 ALA A O 1
ATOM 1245 N N . ASP A 1 165 ? -20.100 5.822 2.428 1.00 71.50 165 ASP A N 1
ATOM 1246 C CA . ASP A 1 165 ? -20.787 6.148 1.159 1.00 71.50 165 ASP A CA 1
ATOM 1247 C C . ASP A 1 165 ? -20.132 7.295 0.363 1.00 71.50 165 ASP A C 1
ATOM 1249 O O . ASP A 1 165 ? -20.352 7.424 -0.835 1.00 71.50 165 ASP A O 1
ATOM 1253 N N . PHE A 1 166 ? -19.343 8.148 1.020 1.00 69.81 166 PHE A N 1
ATOM 1254 C CA . PHE A 1 166 ? -18.602 9.242 0.382 1.00 69.81 166 PHE A CA 1
ATOM 1255 C C . PHE A 1 166 ? -17.203 8.834 -0.120 1.00 69.81 166 PHE A C 1
ATOM 1257 O O . PHE A 1 166 ? -16.515 9.652 -0.726 1.00 69.81 166 PHE A O 1
ATOM 1264 N N . GLU A 1 167 ? -16.763 7.613 0.180 1.00 62.50 167 GLU A N 1
ATOM 1265 C CA . GLU A 1 167 ? -15.456 7.050 -0.182 1.00 62.50 167 GLU A CA 1
ATOM 1266 C C . GLU A 1 167 ? -15.541 6.092 -1.387 1.00 62.50 167 GLU A C 1
ATOM 1268 O O . GLU A 1 167 ? -14.497 5.691 -1.902 1.00 62.50 167 GLU A O 1
ATOM 1273 N N . VAL A 1 168 ? -16.759 5.730 -1.824 1.00 51.06 168 VAL A N 1
ATOM 1274 C CA . VAL A 1 168 ? -17.051 4.814 -2.949 1.00 51.06 168 VAL A CA 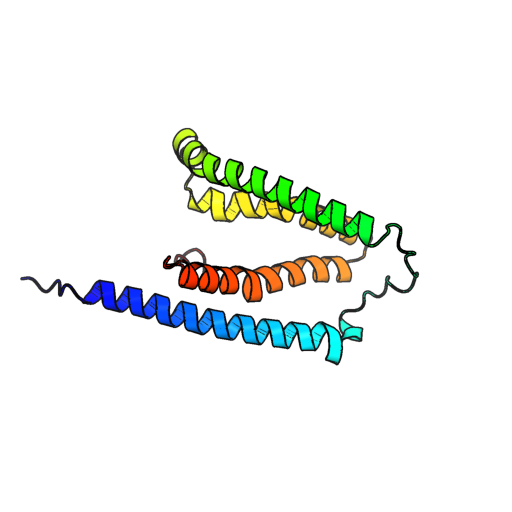1
ATOM 1275 C C . VAL A 1 168 ? -17.442 5.576 -4.212 1.00 51.06 168 VAL A C 1
ATOM 1277 O O . VAL A 1 168 ? -18.239 6.534 -4.110 1.00 51.06 168 VAL A O 1
#

pLDDT: mean 86.38, std 13.15, range [42.5, 97.56]

Radius of gyration: 20.99 Å; Cα contacts (8 Å, |Δi|>4): 85; chains: 1; bounding box: 70×35×43 Å

Mean predicted aligned error: 7.76 Å

Sequence (168 aa):
MDTDAPGGNERSHNGLLLISRGTAIVLLIVYVSYLFFQLKTHADLFASPDEEEPEEPSMSVISGAVWLLGITVVTSFTADVLVGSIEETAEKYHIPKGFIGLILLPLVANAAEHVTSVWMAMKGKLELTIGISVGSSIQIAAFVVPLLVIVSWIMGKDLTLYFADFEV

Solvent-accessible surface area (backbone atoms only — not comparable to full-atom values): 9578 Å² total; per-residue (Å²): 139,85,79,84,57,91,57,58,67,56,51,51,52,54,48,48,41,52,52,27,53,52,51,22,53,52,34,40,52,51,39,54,53,47,48,49,38,48,73,62,79,40,32,79,80,70,54,61,89,78,62,80,63,82,77,72,79,90,64,56,69,68,58,50,53,52,50,52,52,51,51,52,54,52,50,54,54,53,50,53,56,51,60,63,44,48,59,59,48,21,65,75,69,69,42,60,62,64,53,45,62,69,50,53,45,54,54,62,73,43,38,67,58,52,53,50,33,51,55,35,39,76,71,69,39,50,69,60,24,49,48,54,57,53,50,52,50,49,44,44,65,28,40,51,53,26,47,50,35,53,53,26,52,76,70,74,41,95,52,59,76,78,67,57,84,88,74,108

Secondary structure (DSSP, 8-state):
-----TTHHHHHHHHHHHHHHHHHHHHHHHHHHHHHIIIIISHHHHS-TTTTS-----S-HHHHHHHHHHHHHHHHHHHHHHHHHHHHHHHHHT--HHHIIIIIHHHHHTHHHHHHHHHHHHTT-HHHHHHHHHHHHHHIIIIIHHHHHHHHHHTT----S---TTT-

Foldseek 3Di:
DDDPPVCPVVVVLVVQLVVQLVVLVVLQVVVVVVCCCCVPVPVVVVDQPPPVPPDDPPDDPVRVVVVVVVVVVVVVVVVVVVVVVLVVCCVVVVNDSCCCVVPVVCCVVCVVLVVVLVVCVVVVNPVVSCCSVVVVVSCVPRPVLSVVSVVCVVVVHRDGPDDPPVVD